Protein AF-A0A813MCV5-F1 (afdb_monomer_lite)

pLDDT: mean 77.99, std 16.53, range [36.75, 97.12]

Structure (mmCIF, N/CA/C/O backbone):
data_AF-A0A813MCV5-F1
#
_entry.id   AF-A0A813MCV5-F1
#
loop_
_atom_site.group_PDB
_atom_site.id
_atom_site.type_symbol
_atom_site.label_atom_id
_atom_site.label_alt_id
_atom_site.label_comp_id
_atom_site.label_asym_id
_atom_site.label_entity_id
_atom_site.label_seq_id
_atom_site.pdbx_PDB_ins_code
_atom_site.Cartn_x
_atom_site.Cartn_y
_atom_site.Cartn_z
_atom_site.occupancy
_atom_site.B_iso_or_equiv
_atom_site.auth_seq_id
_atom_site.auth_comp_id
_atom_site.auth_asym_id
_atom_site.auth_atom_id
_atom_site.pdbx_PDB_model_num
ATOM 1 N N . PRO A 1 1 ? 34.443 11.354 -22.373 1.00 67.12 1 PRO A N 1
ATOM 2 C CA . PRO A 1 1 ? 33.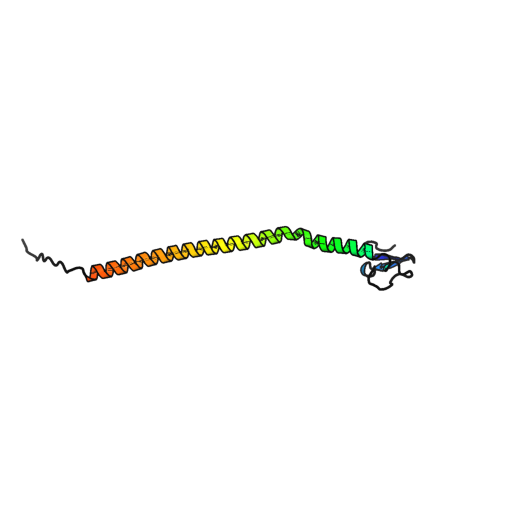834 10.079 -21.914 1.00 67.12 1 PRO A CA 1
ATOM 3 C C . PRO A 1 1 ? 32.432 10.318 -21.320 1.00 67.12 1 PRO A C 1
ATOM 5 O O . PRO A 1 1 ? 32.269 11.248 -20.532 1.00 67.12 1 PRO A O 1
ATOM 8 N N . CYS A 1 2 ? 31.419 9.539 -21.730 1.00 82.00 2 CYS A N 1
ATOM 9 C CA . CYS A 1 2 ? 30.035 9.710 -21.264 1.00 82.00 2 CYS A CA 1
ATOM 10 C C . CYS A 1 2 ? 29.915 9.562 -19.734 1.00 82.00 2 CYS A C 1
ATOM 12 O O . CYS A 1 2 ? 30.612 8.758 -19.111 1.00 82.00 2 CYS A O 1
ATOM 14 N N . ILE A 1 3 ? 28.985 10.299 -19.117 1.00 80.94 3 ILE A N 1
ATOM 15 C CA . ILE A 1 3 ? 28.669 10.180 -17.684 1.00 80.94 3 ILE A CA 1
ATOM 16 C C . ILE A 1 3 ? 27.844 8.897 -17.477 1.00 80.94 3 ILE A C 1
ATOM 18 O O . ILE A 1 3 ? 26.608 8.902 -17.541 1.00 80.94 3 ILE A O 1
ATOM 22 N N . SER A 1 4 ? 28.540 7.781 -17.257 1.00 77.38 4 SER A N 1
ATOM 23 C CA . SER A 1 4 ? 28.017 6.401 -17.286 1.00 77.38 4 SER A CA 1
ATOM 24 C C . SER A 1 4 ? 26.813 6.126 -16.375 1.00 77.38 4 SER A C 1
ATOM 26 O O . SER A 1 4 ? 26.025 5.210 -16.622 1.00 77.38 4 SER A O 1
ATOM 28 N N . ASN A 1 5 ? 26.592 6.938 -15.338 1.00 79.00 5 ASN A N 1
ATOM 29 C CA . ASN A 1 5 ? 25.473 6.728 -14.420 1.00 79.00 5 ASN A CA 1
ATOM 30 C C . ASN A 1 5 ? 24.103 7.006 -15.058 1.00 79.00 5 ASN A C 1
ATOM 32 O O . ASN A 1 5 ? 23.135 6.322 -14.718 1.00 79.00 5 ASN A O 1
ATOM 36 N N . ARG A 1 6 ? 24.004 7.932 -16.021 1.00 83.94 6 ARG A N 1
ATOM 37 C CA . ARG A 1 6 ? 22.718 8.350 -16.627 1.00 83.94 6 ARG A CA 1
ATOM 38 C C . ARG A 1 6 ? 22.690 8.318 -18.152 1.00 83.94 6 ARG A C 1
ATOM 40 O O . ARG A 1 6 ? 21.648 8.599 -18.741 1.00 83.94 6 ARG A O 1
ATOM 47 N N . THR A 1 7 ? 23.808 7.974 -18.775 1.00 89.44 7 THR A N 1
ATOM 48 C CA . THR A 1 7 ? 23.940 7.933 -20.232 1.00 89.44 7 THR A CA 1
ATOM 49 C C . THR A 1 7 ? 24.270 6.526 -20.713 1.00 89.44 7 THR A C 1
ATOM 51 O O . THR A 1 7 ? 24.800 5.715 -19.949 1.00 89.44 7 THR A O 1
ATOM 54 N N . PHE A 1 8 ? 23.885 6.238 -21.948 1.00 89.88 8 PHE A N 1
ATOM 55 C CA . PHE A 1 8 ? 24.226 5.044 -22.706 1.00 89.88 8 PHE A CA 1
ATOM 56 C C . PHE A 1 8 ? 25.131 5.484 -23.859 1.00 89.88 8 PHE A C 1
ATOM 58 O O . PHE A 1 8 ? 24.863 6.506 -24.490 1.00 89.88 8 PHE A O 1
ATOM 65 N N . LEU A 1 9 ? 26.237 4.767 -24.042 1.00 91.69 9 LEU A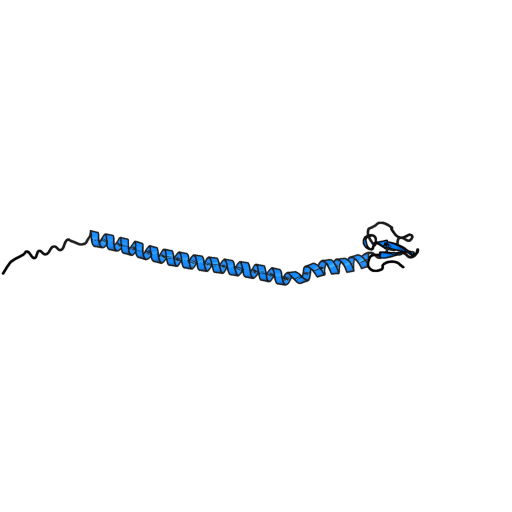 N 1
ATOM 66 C CA . LEU A 1 9 ? 27.219 5.028 -25.088 1.00 91.69 9 LEU A CA 1
ATOM 67 C C . LEU A 1 9 ? 26.873 4.137 -26.281 1.00 91.69 9 LEU A C 1
ATOM 69 O O . LEU A 1 9 ? 26.904 2.915 -26.150 1.00 91.69 9 LEU A O 1
ATOM 73 N N . CYS A 1 10 ? 26.544 4.772 -27.396 1.00 92.50 10 CYS A N 1
ATOM 74 C CA . CYS A 1 10 ? 26.325 4.147 -28.689 1.00 92.50 10 CYS A CA 1
ATOM 75 C C . CYS A 1 10 ? 27.670 3.721 -29.327 1.00 92.50 10 CYS A C 1
ATOM 77 O O . CYS A 1 10 ? 28.738 4.212 -28.942 1.00 92.50 10 CYS A O 1
ATOM 79 N N . SER A 1 11 ? 27.639 2.833 -30.323 1.00 91.06 11 SER A N 1
ATOM 80 C CA . SER A 1 11 ? 28.829 2.341 -31.040 1.00 91.06 11 SER A CA 1
ATOM 81 C C . SER A 1 11 ? 29.468 3.394 -31.948 1.00 91.06 11 SER A C 1
ATOM 83 O O . SER A 1 11 ? 30.637 3.273 -32.301 1.00 91.06 11 SER A O 1
ATOM 85 N N . ASP A 1 12 ? 28.723 4.441 -32.306 1.00 91.56 12 ASP A N 1
ATOM 86 C CA . ASP A 1 12 ? 29.206 5.639 -33.006 1.00 91.56 12 ASP A CA 1
ATOM 87 C C . ASP A 1 12 ? 29.797 6.696 -32.051 1.00 91.56 12 ASP A C 1
ATOM 89 O O . ASP A 1 12 ? 30.001 7.841 -32.438 1.00 91.56 12 ASP A O 1
ATOM 93 N N . GLU A 1 13 ? 30.043 6.321 -30.794 1.00 89.88 13 GLU A N 1
ATOM 94 C CA . GLU A 1 13 ? 30.514 7.182 -29.705 1.00 89.88 13 GLU A CA 1
ATOM 95 C C . GLU A 1 13 ? 29.515 8.256 -29.230 1.00 89.88 13 GLU A C 1
ATOM 97 O O . GLU A 1 13 ? 29.839 9.080 -28.365 1.00 89.88 13 GLU A O 1
ATOM 102 N N . THR A 1 14 ? 28.270 8.225 -29.715 1.00 91.06 14 THR A N 1
ATOM 103 C CA . THR A 1 14 ? 27.213 9.134 -29.261 1.00 91.06 14 THR A CA 1
ATOM 104 C C . THR A 1 14 ? 26.742 8.768 -27.847 1.00 91.06 14 THR A C 1
ATOM 106 O O . THR A 1 14 ? 26.544 7.602 -27.511 1.00 91.06 14 THR A O 1
ATOM 109 N N . CYS A 1 15 ? 26.525 9.766 -26.982 1.00 92.38 15 CYS A N 1
ATOM 110 C CA . CYS A 1 15 ? 25.939 9.552 -25.655 1.00 92.38 15 CYS A CA 1
ATOM 111 C C . CYS A 1 15 ? 24.444 9.902 -25.669 1.00 92.38 15 CYS A C 1
ATOM 113 O O . CYS A 1 15 ? 24.084 11.075 -25.799 1.00 92.38 15 CYS A O 1
ATOM 115 N N . ILE A 1 16 ? 23.571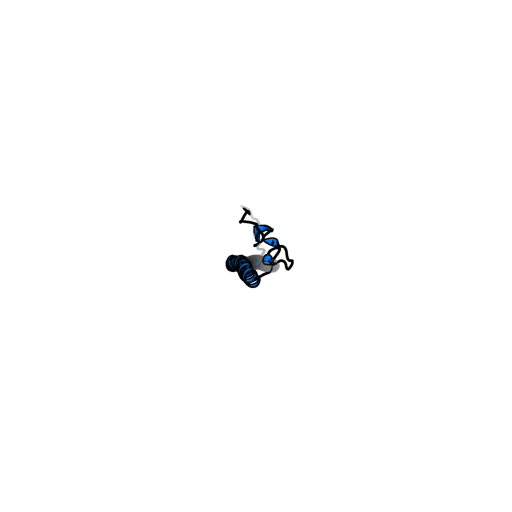 8.929 -25.417 1.00 91.69 16 ILE A N 1
ATOM 116 C CA . ILE A 1 16 ? 22.133 9.163 -25.221 1.00 91.69 16 ILE A CA 1
ATOM 117 C C . ILE A 1 16 ? 21.750 9.019 -23.745 1.00 91.69 16 ILE A C 1
ATOM 119 O O . ILE A 1 16 ? 22.482 8.454 -22.933 1.00 91.69 16 ILE A O 1
ATOM 123 N N . ASN A 1 17 ? 20.598 9.554 -23.347 1.00 91.12 17 ASN A N 1
ATOM 124 C CA . ASN A 1 17 ? 20.084 9.362 -21.990 1.00 91.12 17 ASN A CA 1
ATOM 125 C C . ASN A 1 17 ? 19.525 7.938 -21.845 1.00 91.12 17 ASN A C 1
ATOM 127 O O . ASN A 1 17 ? 18.801 7.487 -22.722 1.00 91.12 17 ASN A O 1
ATOM 131 N N . LYS A 1 18 ? 19.772 7.262 -20.714 1.00 87.69 18 LYS A N 1
ATOM 132 C CA . LYS A 1 18 ? 19.234 5.911 -20.443 1.00 87.69 18 LYS A CA 1
ATOM 133 C C . LYS A 1 18 ? 17.705 5.805 -20.544 1.00 87.69 18 LYS A C 1
ATOM 135 O O . LYS A 1 18 ? 17.199 4.701 -20.668 1.00 87.69 18 LYS A O 1
ATOM 140 N N . ARG A 1 19 ? 16.969 6.923 -20.475 1.00 86.56 19 ARG A N 1
ATOM 141 C CA . ARG A 1 19 ? 15.512 6.968 -20.717 1.00 86.56 19 ARG A CA 1
ATOM 142 C C . ARG A 1 19 ? 15.108 6.707 -22.173 1.00 86.56 19 ARG A C 1
ATOM 144 O O . ARG A 1 19 ? 13.940 6.448 -22.405 1.00 86.56 19 ARG A O 1
ATOM 151 N N . PHE A 1 20 ? 16.046 6.875 -23.102 1.00 90.88 20 PHE A N 1
ATOM 152 C CA . PHE A 1 20 ? 15.879 6.669 -24.541 1.00 90.88 20 PHE A CA 1
ATOM 153 C C . PHE A 1 20 ? 16.391 5.293 -24.982 1.00 90.88 20 PHE A C 1
ATOM 155 O O . PHE A 1 20 ? 16.510 5.039 -26.164 1.00 90.88 20 PHE A O 1
ATOM 162 N N . VAL A 1 21 ? 16.771 4.434 -24.033 1.00 90.38 21 VAL A N 1
ATOM 163 C CA . VAL A 1 21 ? 17.084 3.035 -24.323 1.00 90.38 21 VAL A CA 1
ATOM 164 C C . VAL A 1 21 ? 15.777 2.266 -24.197 1.00 90.38 21 VAL A C 1
ATOM 166 O O . VAL A 1 21 ? 15.154 2.312 -23.129 1.00 90.38 21 VAL A O 1
ATOM 169 N N . CYS A 1 22 ? 15.388 1.549 -25.247 1.00 92.00 22 CYS A N 1
ATOM 170 C CA . CYS A 1 22 ? 14.153 0.777 -25.326 1.00 92.00 22 CYS A CA 1
ATOM 171 C C . CYS A 1 22 ? 12.885 1.622 -25.148 1.00 92.00 22 CYS A C 1
ATOM 173 O O . CYS A 1 22 ? 11.933 1.187 -24.487 1.00 92.00 22 CYS A O 1
ATOM 175 N N . ASP A 1 23 ? 12.879 2.840 -25.691 1.00 90.25 23 ASP A N 1
ATOM 176 C CA . ASP A 1 23 ? 11.718 3.733 -25.675 1.00 90.25 23 ASP A CA 1
ATOM 177 C C . ASP A 1 23 ? 10.856 3.614 -26.947 1.00 90.25 23 ASP A C 1
ATOM 179 O O . ASP A 1 23 ? 9.818 4.276 -27.070 1.00 90.25 23 ASP A O 1
ATOM 183 N N . GLY A 1 24 ? 11.245 2.722 -27.864 1.00 88.56 24 GLY A N 1
ATOM 184 C CA . GLY A 1 24 ? 10.586 2.487 -29.141 1.00 88.56 24 GLY A CA 1
ATOM 185 C C . GLY A 1 24 ? 11.007 3.474 -30.228 1.00 88.56 24 GLY A C 1
ATOM 186 O O . GLY A 1 24 ? 10.378 3.495 -31.292 1.00 88.56 24 GLY A O 1
ATOM 187 N N . LYS A 1 25 ? 12.026 4.310 -29.988 1.00 92.81 25 LYS A N 1
ATOM 188 C CA . LYS A 1 25 ? 12.551 5.281 -30.950 1.00 92.81 25 LYS A CA 1
ATOM 189 C C . LYS A 1 25 ? 14.066 5.180 -31.041 1.00 92.81 25 LYS A C 1
ATOM 191 O O . LYS A 1 25 ? 14.789 5.467 -30.100 1.00 92.81 25 LYS A O 1
ATOM 196 N N . ARG A 1 26 ? 14.544 4.930 -32.259 1.00 93.62 26 ARG A N 1
ATOM 197 C CA . ARG A 1 26 ? 15.972 4.952 -32.578 1.00 93.62 26 ARG A CA 1
ATOM 198 C C . ARG A 1 26 ? 16.603 6.296 -32.210 1.00 93.62 26 ARG A C 1
ATOM 200 O O . ARG A 1 26 ? 16.337 7.314 -32.854 1.00 93.62 26 ARG A O 1
ATOM 207 N N . SER A 1 27 ? 17.485 6.246 -31.227 1.00 92.81 27 SER A N 1
ATOM 208 C CA . SER A 1 27 ? 18.295 7.350 -30.730 1.00 92.81 27 SER A CA 1
ATOM 209 C C . SER A 1 27 ? 19.781 7.154 -31.049 1.00 92.81 27 SER A C 1
ATOM 211 O O . SER A 1 27 ? 20.477 8.152 -31.230 1.00 92.81 27 SER A O 1
ATOM 213 N N . CYS A 1 28 ? 20.273 5.913 -31.176 1.00 94.19 28 CYS A N 1
ATOM 214 C CA . CYS A 1 28 ? 21.625 5.628 -31.669 1.00 94.19 28 CYS A CA 1
ATOM 215 C C . CYS A 1 28 ? 21.669 5.490 -33.200 1.00 94.19 28 CYS A C 1
ATOM 217 O O . CYS A 1 28 ? 20.710 5.050 -33.852 1.00 94.19 28 CYS A O 1
ATOM 219 N N . LEU A 1 29 ? 22.837 5.782 -33.788 1.00 92.94 29 LEU A N 1
ATOM 220 C CA . LEU A 1 29 ? 23.046 5.657 -35.231 1.00 92.94 29 LEU A CA 1
ATOM 221 C C . LEU A 1 29 ? 22.820 4.233 -35.732 1.00 92.94 29 LEU A C 1
ATOM 223 O O . LEU A 1 29 ? 22.383 4.089 -36.860 1.00 92.94 29 LEU A O 1
ATOM 227 N N . PHE A 1 30 ? 23.037 3.189 -34.936 1.00 91.12 30 PHE A N 1
ATOM 228 C CA . PHE A 1 30 ? 22.795 1.802 -35.357 1.00 91.12 30 PHE A CA 1
ATOM 229 C C . PHE A 1 30 ? 21.567 1.160 -34.704 1.00 91.12 30 PHE A C 1
ATOM 231 O O . PHE A 1 30 ? 21.357 -0.031 -34.863 1.00 91.12 30 PHE A O 1
ATOM 238 N N . SER A 1 31 ? 20.713 1.945 -34.035 1.00 90.88 31 SER A N 1
ATOM 239 C CA . SER A 1 31 ? 19.516 1.450 -33.333 1.00 90.88 31 SER A CA 1
ATOM 240 C C . SER A 1 31 ? 19.788 0.457 -32.199 1.00 90.88 31 SER A C 1
ATOM 242 O O . SER A 1 31 ? 18.855 -0.174 -31.711 1.00 90.88 31 SER A O 1
ATOM 244 N N . GLU A 1 32 ? 21.038 0.343 -31.752 1.00 92.12 32 GLU A N 1
ATOM 245 C CA . GLU A 1 32 ? 21.450 -0.541 -30.654 1.00 92.12 32 GLU A CA 1
ATOM 246 C C . GLU A 1 32 ? 20.804 -0.185 -29.305 1.00 92.12 32 GLU A C 1
ATOM 248 O O . GLU A 1 32 ? 20.724 -1.021 -28.409 1.00 92.12 32 GLU A O 1
ATOM 253 N N . ASP A 1 33 ? 20.301 1.043 -29.165 1.00 92.38 33 ASP A N 1
ATOM 254 C CA . ASP A 1 33 ? 19.483 1.486 -28.040 1.00 92.38 33 ASP A CA 1
ATOM 255 C C . ASP A 1 33 ? 18.102 0.822 -27.992 1.00 92.38 33 ASP A C 1
ATOM 257 O O . ASP A 1 33 ? 17.495 0.762 -26.926 1.00 92.38 33 ASP A O 1
ATOM 261 N N . GLU A 1 34 ? 17.637 0.275 -29.113 1.00 93.44 34 GLU A N 1
ATOM 262 C CA . GLU A 1 34 ? 16.370 -0.450 -29.253 1.00 93.44 34 GLU A CA 1
ATOM 263 C C . GLU A 1 34 ? 16.577 -1.964 -29.440 1.00 93.44 34 GLU A C 1
ATOM 265 O O . GLU A 1 34 ? 15.623 -2.728 -29.617 1.00 93.44 34 GLU A O 1
ATOM 270 N N . GLU A 1 35 ? 17.823 -2.435 -29.374 1.00 90.06 35 GLU A N 1
ATOM 271 C CA . GLU A 1 35 ? 18.142 -3.854 -29.449 1.00 90.06 35 GLU A CA 1
ATOM 272 C C . GLU A 1 35 ? 18.072 -4.517 -28.064 1.00 90.06 35 GLU A C 1
ATOM 274 O O . GLU A 1 35 ? 18.416 -3.951 -27.027 1.00 90.06 35 GLU A O 1
ATOM 279 N N . ASN A 1 36 ? 17.634 -5.781 -28.030 1.00 82.75 36 ASN A N 1
ATOM 280 C CA . ASN A 1 36 ? 17.696 -6.637 -26.838 1.00 82.75 36 ASN A CA 1
ATOM 281 C C . ASN A 1 36 ? 16.904 -6.124 -25.599 1.00 82.75 36 ASN A C 1
ATOM 283 O O . ASN A 1 36 ? 17.181 -6.486 -24.448 1.00 82.75 36 ASN A O 1
ATOM 287 N N . CYS A 1 37 ? 15.834 -5.358 -25.830 1.00 85.81 37 CYS A N 1
ATOM 288 C CA . CYS A 1 37 ? 14.976 -4.761 -24.796 1.00 85.81 37 CYS A CA 1
ATOM 289 C C . CYS A 1 37 ? 14.287 -5.749 -23.840 1.00 85.81 37 CYS A C 1
ATOM 291 O O . CYS A 1 37 ? 13.920 -5.388 -22.717 1.00 85.81 37 CYS A O 1
ATOM 293 N N . HIS A 1 38 ? 14.168 -7.024 -24.219 1.00 78.75 38 HIS A N 1
ATOM 294 C CA . HIS A 1 38 ? 13.618 -8.076 -23.356 1.00 78.75 38 HIS A CA 1
ATOM 295 C C . HIS A 1 38 ? 14.396 -8.246 -22.040 1.00 78.75 38 HIS A C 1
ATOM 297 O O . HIS A 1 38 ? 13.806 -8.550 -20.998 1.00 78.75 38 HIS A O 1
ATOM 303 N N . GLN A 1 39 ? 15.710 -8.003 -22.054 1.00 69.50 39 GLN A N 1
ATOM 304 C CA . GLN A 1 39 ? 16.539 -8.095 -20.851 1.00 69.50 39 GLN A CA 1
ATOM 305 C C . GLN A 1 39 ? 16.300 -6.906 -19.904 1.00 69.50 39 GLN A C 1
ATOM 307 O O . GLN A 1 39 ? 16.241 -7.081 -18.682 1.00 69.50 39 GLN A O 1
ATOM 312 N N . PHE A 1 40 ? 16.065 -5.713 -20.461 1.00 68.12 40 PHE A N 1
ATOM 313 C CA . PHE A 1 40 ? 15.752 -4.497 -19.705 1.00 68.12 40 PHE A CA 1
ATOM 314 C C . PHE A 1 40 ? 14.368 -4.550 -19.051 1.00 68.12 40 PHE A C 1
ATOM 316 O O . PHE A 1 40 ? 14.217 -4.136 -17.896 1.00 68.12 40 PHE A O 1
ATOM 323 N N . LEU A 1 41 ? 13.379 -5.131 -19.737 1.00 65.25 41 LEU A N 1
ATOM 324 C CA . LEU A 1 41 ? 12.050 -5.404 -19.183 1.00 65.25 41 LEU A CA 1
ATOM 325 C C . LEU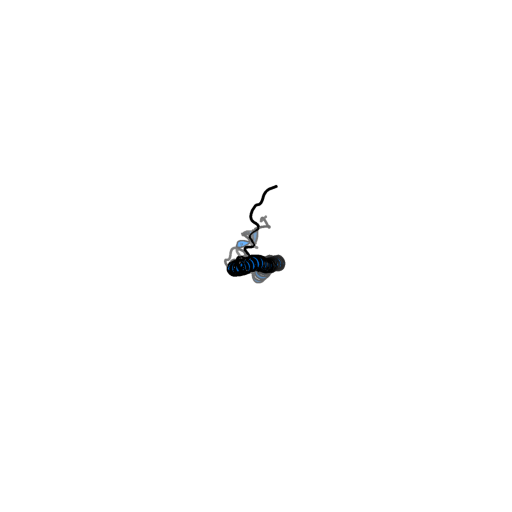 A 1 41 ? 12.143 -6.339 -17.972 1.00 65.25 41 LEU A C 1
ATOM 327 O O . LEU A 1 41 ? 11.638 -6.005 -16.908 1.00 65.25 41 LEU A O 1
ATOM 331 N N . SER A 1 42 ? 12.880 -7.448 -18.069 1.00 61.38 42 SER A N 1
ATOM 332 C CA . SER A 1 42 ? 13.047 -8.390 -16.950 1.00 61.38 42 SER A CA 1
ATOM 333 C C . SER A 1 42 ? 13.713 -7.754 -15.717 1.00 61.38 42 SER A C 1
ATOM 335 O O . SER A 1 42 ? 13.275 -7.965 -14.582 1.00 61.38 42 SER A O 1
ATOM 337 N N . ALA A 1 43 ? 14.732 -6.911 -15.914 1.00 61.47 43 ALA A N 1
ATOM 338 C CA . ALA A 1 43 ? 15.394 -6.191 -14.824 1.00 61.47 43 ALA A CA 1
ATOM 339 C C . ALA A 1 43 ? 14.503 -5.101 -14.195 1.00 61.47 43 ALA A C 1
ATOM 341 O O . ALA A 1 43 ? 14.534 -4.894 -12.977 1.00 61.47 43 ALA A O 1
ATOM 342 N N . THR A 1 44 ? 13.691 -4.421 -15.006 1.00 61.22 44 THR A N 1
ATOM 343 C CA . THR A 1 44 ? 12.774 -3.363 -14.554 1.00 61.22 44 THR A CA 1
ATOM 344 C C . THR A 1 44 ? 11.550 -3.953 -13.855 1.00 61.22 44 THR A C 1
ATOM 346 O O . THR A 1 44 ? 11.188 -3.492 -12.773 1.00 61.22 44 THR A O 1
ATOM 349 N N . THR A 1 45 ? 10.983 -5.045 -14.371 1.00 58.53 45 THR A N 1
ATOM 350 C CA . THR A 1 45 ? 9.882 -5.786 -13.740 1.00 58.53 45 THR A CA 1
ATOM 351 C C . THR A 1 45 ? 10.301 -6.365 -12.394 1.00 58.53 45 THR A C 1
ATOM 353 O O . THR A 1 45 ? 9.566 -6.199 -11.425 1.00 58.53 45 THR A O 1
ATOM 356 N N . LYS A 1 46 ? 11.513 -6.933 -12.278 1.00 55.78 46 LYS A N 1
ATOM 357 C CA . LYS A 1 46 ? 12.058 -7.384 -10.983 1.00 55.78 46 LYS A CA 1
ATOM 358 C C . LYS A 1 46 ? 12.137 -6.252 -9.964 1.00 55.78 46 LYS A C 1
ATOM 360 O O . LYS A 1 46 ? 11.791 -6.463 -8.804 1.00 55.78 46 LYS A O 1
ATOM 365 N N . LYS A 1 47 ? 12.548 -5.050 -10.386 1.00 55.97 47 LYS A N 1
ATOM 366 C CA . LYS A 1 47 ? 12.574 -3.866 -9.515 1.00 55.97 47 LYS A CA 1
ATOM 367 C C . LYS A 1 47 ? 11.165 -3.461 -9.094 1.00 55.97 47 LYS A C 1
ATOM 369 O O . LYS A 1 47 ? 10.939 -3.306 -7.901 1.00 55.97 47 LYS A O 1
ATOM 374 N N . ILE A 1 48 ? 10.215 -3.362 -10.025 1.00 61.47 48 ILE A N 1
ATOM 375 C CA . ILE A 1 48 ? 8.817 -2.998 -9.732 1.00 61.47 48 ILE A CA 1
ATOM 376 C C . ILE A 1 48 ? 8.197 -3.979 -8.726 1.00 61.47 48 ILE A C 1
ATOM 378 O O . ILE A 1 48 ? 7.621 -3.547 -7.730 1.00 61.47 48 ILE A O 1
ATOM 382 N N . THR A 1 49 ? 8.395 -5.288 -8.911 1.00 56.19 49 THR A N 1
ATOM 383 C CA . THR A 1 49 ? 7.881 -6.298 -7.974 1.00 56.19 49 THR A CA 1
ATOM 384 C C . THR A 1 49 ? 8.632 -6.325 -6.640 1.00 56.19 49 THR A C 1
ATOM 386 O O . THR A 1 49 ? 8.033 -6.649 -5.613 1.00 56.19 49 THR A O 1
ATOM 389 N N . ALA A 1 50 ? 9.916 -5.946 -6.616 1.00 55.00 50 ALA A N 1
ATOM 390 C CA . ALA A 1 50 ? 10.715 -5.863 -5.392 1.00 55.00 50 ALA A CA 1
ATOM 391 C C . ALA A 1 50 ? 10.267 -4.710 -4.474 1.00 55.00 50 ALA A C 1
ATOM 393 O O . ALA A 1 50 ? 10.166 -4.913 -3.264 1.00 55.00 50 ALA A O 1
ATOM 394 N N . T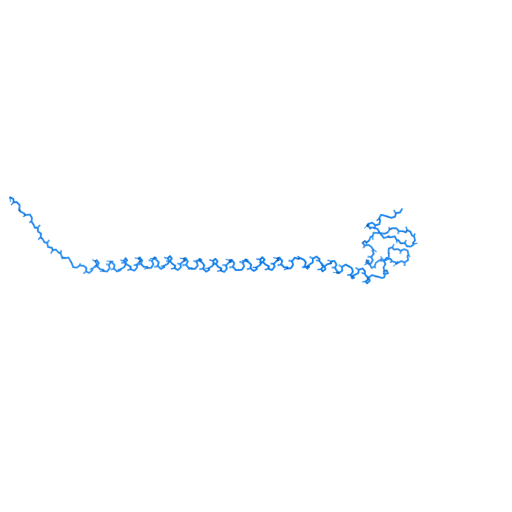RP A 1 51 ? 9.897 -3.545 -5.024 1.00 52.16 51 TRP A N 1
ATOM 395 C CA . TRP A 1 51 ? 9.322 -2.441 -4.235 1.00 52.16 51 TRP A CA 1
ATOM 396 C C . TRP A 1 51 ? 7.954 -2.796 -3.630 1.00 52.16 51 TRP A C 1
ATOM 398 O O . TRP A 1 51 ? 7.608 -2.305 -2.556 1.00 52.16 51 TRP A O 1
ATOM 408 N N . THR A 1 52 ? 7.182 -3.673 -4.280 1.00 52.84 52 THR A N 1
ATOM 409 C CA . THR A 1 52 ? 5.844 -4.070 -3.807 1.00 52.84 52 THR A CA 1
ATOM 410 C C . THR A 1 52 ? 5.832 -5.262 -2.844 1.00 52.84 52 THR A C 1
ATOM 412 O O . THR A 1 52 ? 4.816 -5.498 -2.193 1.00 52.84 52 THR A O 1
ATOM 415 N N . HIS A 1 53 ? 6.930 -6.016 -2.706 1.00 52.59 53 HIS A N 1
ATOM 416 C CA . HIS A 1 53 ? 6.946 -7.228 -1.873 1.00 52.59 53 HIS A CA 1
ATOM 417 C C . HIS A 1 53 ? 7.391 -6.981 -0.421 1.00 52.59 53 HIS A C 1
ATOM 419 O O . HIS A 1 53 ? 6.970 -7.701 0.480 1.00 52.59 53 HIS A O 1
ATOM 425 N N . GLN A 1 54 ? 8.184 -5.940 -0.150 1.00 53.06 54 GLN A N 1
ATOM 426 C CA . GLN A 1 54 ? 8.764 -5.732 1.186 1.00 53.06 54 GLN A CA 1
ATOM 427 C C . GLN A 1 54 ? 7.854 -4.967 2.172 1.00 53.06 54 GLN A C 1
ATOM 429 O O . GLN A 1 54 ? 8.176 -4.870 3.350 1.00 53.06 54 GLN A O 1
ATOM 434 N N . LYS A 1 55 ? 6.687 -4.468 1.734 1.00 53.00 55 LYS A N 1
ATOM 435 C CA . LYS A 1 55 ? 5.682 -3.819 2.610 1.00 53.00 55 LYS A CA 1
ATOM 436 C C . LYS A 1 55 ? 4.390 -4.620 2.814 1.00 53.00 55 LYS A C 1
ATOM 438 O O . LYS A 1 55 ? 3.473 -4.142 3.477 1.00 53.00 55 LYS A O 1
ATOM 443 N N . LYS A 1 56 ? 4.296 -5.832 2.257 1.00 57.97 56 LYS A N 1
ATOM 444 C CA . LYS A 1 56 ? 3.067 -6.640 2.311 1.00 57.97 56 LYS A CA 1
ATOM 445 C C . LYS A 1 56 ? 2.806 -7.221 3.708 1.00 57.97 56 LYS A C 1
ATOM 447 O O . LYS A 1 56 ? 1.655 -7.297 4.115 1.00 57.97 56 LYS A O 1
ATOM 452 N N . THR A 1 57 ? 3.853 -7.565 4.459 1.00 59.78 57 THR A N 1
ATOM 453 C CA . THR A 1 57 ? 3.730 -8.167 5.801 1.00 59.78 57 THR A CA 1
ATOM 454 C C . THR A 1 57 ? 3.356 -7.131 6.869 1.00 59.78 57 THR A C 1
ATOM 456 O O . THR A 1 57 ? 2.460 -7.375 7.669 1.00 59.78 57 THR A O 1
ATOM 459 N N . GLU A 1 58 ? 3.934 -5.927 6.818 1.00 62.69 58 GLU A N 1
ATOM 460 C CA . GLU A 1 58 ? 3.646 -4.841 7.774 1.00 62.69 58 GLU A CA 1
ATOM 461 C C . GLU A 1 58 ? 2.213 -4.293 7.655 1.00 62.69 58 GLU A C 1
ATOM 463 O O . GLU A 1 58 ? 1.538 -4.059 8.658 1.00 62.69 58 GLU A O 1
ATOM 468 N N . PHE A 1 59 ? 1.702 -4.132 6.429 1.00 76.94 59 PHE A N 1
ATOM 469 C CA . PHE A 1 59 ? 0.347 -3.611 6.216 1.00 76.94 59 PHE A CA 1
ATOM 470 C C . PHE A 1 59 ? -0.732 -4.574 6.731 1.00 76.94 59 PHE A C 1
ATOM 472 O O . PHE A 1 59 ? -1.733 -4.147 7.304 1.00 76.94 59 PHE A O 1
ATOM 479 N N . VAL A 1 60 ? -0.510 -5.883 6.582 1.00 83.19 60 VAL A N 1
ATOM 480 C CA . VAL A 1 60 ? -1.445 -6.913 7.053 1.00 83.19 60 VAL A CA 1
ATOM 481 C C . VAL A 1 60 ? -1.518 -6.937 8.582 1.00 83.19 60 VAL A C 1
ATOM 483 O O . VAL A 1 60 ? -2.618 -6.991 9.132 1.00 83.19 60 VAL A O 1
ATOM 486 N N . HIS A 1 61 ? -0.383 -6.821 9.280 1.00 83.88 61 HIS A N 1
ATOM 487 C CA . HIS A 1 61 ? -0.372 -6.747 10.745 1.00 83.88 61 HIS A CA 1
ATOM 488 C C . HIS A 1 61 ? -1.113 -5.512 11.274 1.00 83.88 61 HIS A C 1
ATOM 490 O O . HIS A 1 61 ? -1.899 -5.635 12.216 1.00 83.88 61 HIS A O 1
ATOM 496 N N . LEU A 1 62 ? -0.936 -4.346 10.643 1.00 81.38 62 LEU A N 1
ATOM 497 C CA . LEU A 1 62 ? -1.613 -3.116 11.057 1.00 81.38 62 LEU A CA 1
ATOM 498 C C . LEU A 1 62 ? -3.138 -3.218 10.891 1.00 81.38 62 LEU A C 1
ATOM 500 O O . LEU A 1 62 ? -3.883 -2.868 11.805 1.00 81.38 62 LEU A O 1
ATOM 504 N N . VAL A 1 63 ? -3.614 -3.779 9.776 1.00 88.81 63 VAL A N 1
ATOM 505 C CA . VAL A 1 63 ? -5.052 -3.988 9.541 1.00 88.81 63 VAL A CA 1
ATOM 506 C C . VAL A 1 63 ? -5.649 -4.962 10.566 1.00 88.81 63 VAL A C 1
ATOM 508 O O . VAL A 1 63 ? -6.676 -4.653 11.170 1.00 88.81 63 VAL A O 1
ATOM 511 N N . ILE A 1 64 ? -4.994 -6.093 10.845 1.00 89.62 64 ILE A N 1
ATOM 512 C CA . ILE A 1 64 ? -5.492 -7.078 11.821 1.00 89.62 64 ILE A CA 1
ATOM 513 C C . ILE A 1 64 ? -5.583 -6.474 13.231 1.00 89.62 64 ILE A C 1
ATOM 515 O O . ILE A 1 64 ? -6.606 -6.640 13.898 1.00 89.62 64 ILE A O 1
ATOM 519 N N . ILE A 1 65 ? -4.562 -5.731 13.675 1.00 90.19 65 ILE A N 1
ATOM 520 C CA . ILE A 1 65 ? -4.552 -5.097 15.005 1.00 90.19 65 ILE A CA 1
ATOM 521 C C . ILE A 1 65 ? -5.698 -4.085 15.138 1.00 90.19 65 ILE A C 1
ATOM 523 O O . ILE A 1 65 ? -6.376 -4.067 16.166 1.00 90.19 65 ILE A O 1
ATOM 527 N N . THR A 1 66 ? -5.970 -3.286 14.101 1.00 91.69 66 THR A N 1
ATOM 528 C CA . THR A 1 66 ? -7.081 -2.316 14.140 1.00 91.69 66 THR A CA 1
ATOM 529 C C . THR A 1 66 ? -8.448 -2.993 14.245 1.00 91.69 66 THR A C 1
ATOM 531 O O . THR A 1 66 ? -9.284 -2.556 15.037 1.00 91.69 66 THR A O 1
ATOM 534 N N . ILE A 1 67 ? -8.664 -4.093 13.517 1.00 94.88 67 ILE A N 1
ATOM 535 C CA . ILE A 1 67 ? -9.921 -4.851 13.557 1.00 94.88 67 ILE A CA 1
ATOM 536 C C . ILE A 1 67 ? -10.114 -5.485 14.939 1.00 94.88 67 ILE A C 1
ATOM 538 O O . ILE A 1 67 ? -11.172 -5.319 15.546 1.00 94.88 67 ILE A O 1
ATOM 542 N N . LEU A 1 68 ? -9.088 -6.161 15.468 1.00 95.25 68 LEU A N 1
ATOM 543 C CA . LEU A 1 68 ? -9.155 -6.785 16.792 1.00 95.25 68 LEU A CA 1
ATOM 544 C C . LEU A 1 68 ? -9.371 -5.742 17.900 1.00 95.25 68 LEU A C 1
ATOM 546 O O . LEU A 1 68 ? -10.214 -5.941 18.774 1.00 95.25 68 LEU A O 1
ATOM 550 N N . GLY A 1 69 ? -8.678 -4.603 17.835 1.00 95.56 69 GLY A N 1
ATOM 551 C CA . GLY A 1 69 ? -8.837 -3.507 18.793 1.00 95.56 69 GLY A CA 1
ATOM 552 C C . GLY A 1 69 ? -10.232 -2.877 18.767 1.00 95.56 69 GLY A C 1
ATOM 553 O O . GLY A 1 69 ? -10.819 -2.627 19.823 1.00 95.56 69 GLY A O 1
ATOM 554 N N . PHE A 1 70 ? -10.803 -2.666 17.578 1.00 96.06 70 PHE A N 1
ATOM 555 C CA . PHE A 1 70 ? -12.153 -2.123 17.439 1.00 96.06 70 PHE A CA 1
ATOM 556 C C . PHE A 1 70 ? -13.215 -3.090 17.977 1.00 96.06 70 PHE A C 1
ATOM 558 O O . PHE A 1 70 ? -14.080 -2.682 18.751 1.00 96.06 70 PHE A O 1
ATOM 565 N N . VAL A 1 71 ? -13.113 -4.383 17.651 1.00 97.12 71 VAL A N 1
ATOM 566 C CA . VAL A 1 71 ? -14.039 -5.414 18.148 1.00 97.12 71 VAL A CA 1
ATOM 567 C C . VAL A 1 71 ? -13.990 -5.514 19.674 1.00 97.12 71 VAL A C 1
ATOM 569 O O . VAL A 1 71 ? -15.039 -5.502 20.318 1.00 97.12 71 VAL A O 1
ATOM 572 N N . LEU A 1 72 ? -12.795 -5.538 20.274 1.00 96.44 72 LEU A N 1
ATOM 573 C CA . LEU A 1 72 ? -12.650 -5.558 21.734 1.00 96.44 72 LEU A CA 1
ATOM 574 C C . LEU A 1 72 ? -13.228 -4.296 22.381 1.00 96.44 72 LEU A C 1
ATOM 576 O O . LEU A 1 72 ? -13.924 -4.391 23.390 1.00 96.44 72 LEU A O 1
ATOM 580 N N . SER A 1 73 ? -13.011 -3.129 21.773 1.00 95.94 73 SER A N 1
ATOM 581 C CA . SER A 1 73 ? -13.577 -1.868 22.259 1.00 95.94 73 SER A CA 1
ATOM 582 C C . SER A 1 73 ? -15.105 -1.889 22.234 1.00 95.94 73 SER A C 1
ATOM 584 O O . SER A 1 73 ? -15.731 -1.516 23.222 1.00 95.94 73 SER A O 1
ATOM 586 N N . LEU A 1 74 ? -15.723 -2.392 21.160 1.00 95.56 74 LEU A N 1
ATOM 587 C CA . LEU A 1 74 ? -17.180 -2.534 21.077 1.00 95.56 74 LEU A CA 1
ATOM 588 C C . LEU A 1 74 ? -17.730 -3.510 22.118 1.00 95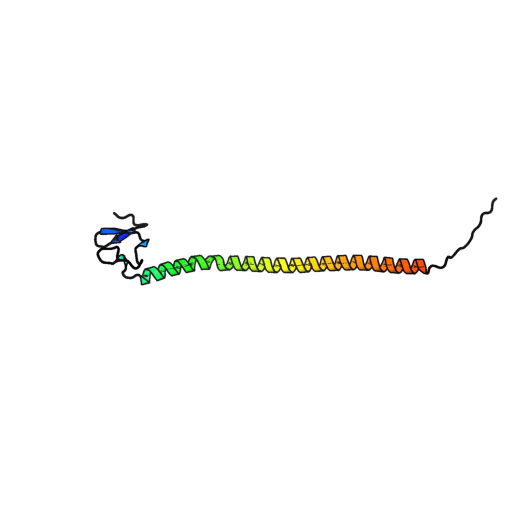.56 74 LEU A C 1
ATOM 590 O O . LEU A 1 74 ? -18.749 -3.222 22.747 1.00 95.56 74 LEU A O 1
ATOM 594 N N . ILE A 1 75 ? -17.051 -4.637 22.345 1.00 95.69 75 ILE A N 1
ATOM 595 C CA . ILE A 1 75 ? -17.446 -5.610 23.369 1.00 95.69 75 ILE A CA 1
ATOM 596 C C . ILE A 1 75 ? -17.379 -4.963 24.755 1.00 95.69 75 ILE A C 1
ATOM 598 O O . ILE A 1 75 ? -18.352 -5.036 25.505 1.00 95.69 75 ILE A O 1
ATOM 602 N N . ILE A 1 76 ? -16.287 -4.265 25.074 1.00 95.62 76 ILE A N 1
ATOM 603 C CA . ILE A 1 76 ? -16.118 -3.575 26.358 1.00 95.62 76 ILE A CA 1
ATOM 604 C C . ILE A 1 76 ? -17.176 -2.477 26.529 1.00 95.62 76 ILE A C 1
ATOM 606 O O . ILE A 1 76 ? -17.846 -2.437 27.560 1.00 95.62 76 ILE A O 1
ATOM 610 N N . ILE A 1 77 ? -17.400 -1.634 25.516 1.00 94.38 77 ILE A N 1
ATOM 611 C CA . ILE A 1 77 ? -18.432 -0.584 25.544 1.00 94.38 77 ILE A CA 1
ATOM 612 C C . ILE A 1 77 ? -19.821 -1.202 25.736 1.00 94.38 77 ILE A C 1
ATOM 614 O O . ILE A 1 77 ? -20.610 -0.697 26.537 1.00 94.38 77 ILE A O 1
ATOM 618 N N . SER A 1 78 ? -20.123 -2.316 25.067 1.00 92.81 78 SER A N 1
ATOM 619 C CA . SER A 1 78 ? -21.396 -3.021 25.238 1.00 92.81 78 SER A CA 1
ATOM 620 C C . SER A 1 78 ? -21.551 -3.584 26.654 1.00 92.81 78 SER A C 1
ATOM 622 O O . SER A 1 78 ? -22.604 -3.411 27.264 1.00 92.81 78 SER A O 1
ATOM 624 N N . ALA A 1 79 ? -20.493 -4.162 27.229 1.00 92.81 79 ALA A N 1
ATOM 625 C CA . ALA A 1 79 ? -20.498 -4.713 28.580 1.00 92.81 79 ALA A CA 1
ATOM 626 C C . ALA A 1 79 ? -20.663 -3.618 29.643 1.00 92.81 79 ALA A C 1
ATOM 628 O O . ALA A 1 79 ? -21.454 -3.777 30.578 1.00 92.81 79 ALA A O 1
ATOM 629 N N . ILE A 1 80 ? -19.979 -2.482 29.474 1.00 93.00 80 ILE A N 1
ATOM 630 C CA . ILE A 1 80 ? -20.141 -1.296 30.324 1.00 93.00 80 ILE A CA 1
ATOM 631 C C . ILE A 1 80 ? -21.572 -0.771 30.204 1.00 93.00 80 ILE A C 1
ATOM 633 O O . ILE A 1 80 ? -22.240 -0.582 31.217 1.00 93.00 80 ILE A O 1
ATOM 637 N N . THR A 1 81 ? -22.091 -0.620 28.983 1.00 91.56 81 THR A N 1
ATOM 638 C CA . THR A 1 81 ? -23.458 -0.133 28.741 1.00 91.56 81 THR A CA 1
ATOM 639 C C . THR A 1 81 ? -24.502 -1.054 29.371 1.00 91.56 81 THR A C 1
ATOM 641 O O . THR A 1 81 ? -25.426 -0.578 30.029 1.00 91.56 81 THR A O 1
ATOM 644 N N . VAL A 1 82 ? -24.351 -2.374 29.237 1.00 89.94 82 VAL A N 1
ATOM 645 C CA . VAL A 1 82 ? -25.230 -3.371 29.868 1.00 89.94 82 VAL A CA 1
ATOM 646 C C . VAL A 1 82 ? -25.136 -3.296 31.390 1.00 89.94 82 VAL A C 1
ATOM 648 O O . VAL A 1 82 ? -26.166 -3.329 32.062 1.00 89.94 82 VAL A O 1
ATOM 651 N N . SER A 1 83 ? -23.935 -3.138 31.946 1.00 86.69 83 SER A N 1
ATOM 652 C CA . SER A 1 83 ? -23.718 -3.031 33.395 1.00 86.69 83 SER A CA 1
ATOM 653 C C . SER A 1 83 ? -24.325 -1.749 33.973 1.00 86.69 83 SER A C 1
ATOM 655 O O . SER A 1 83 ? -25.050 -1.802 34.969 1.00 86.69 83 SER A O 1
ATOM 657 N N . CYS A 1 84 ? -24.133 -0.608 33.305 1.00 80.06 84 CYS A N 1
ATOM 658 C CA . CYS A 1 84 ? -24.764 0.664 33.656 1.00 80.06 84 CYS A CA 1
ATOM 659 C C . CYS A 1 84 ? -26.289 0.573 33.551 1.00 80.06 84 CYS A C 1
ATOM 661 O O . CYS A 1 84 ? -27.000 0.936 34.489 1.00 80.06 84 CYS A O 1
ATOM 663 N N . LYS A 1 85 ? -26.806 0.019 32.448 1.00 86.06 85 LYS A N 1
ATOM 664 C CA . LYS A 1 85 ? -28.247 -0.148 32.235 1.00 86.06 85 LYS A CA 1
ATOM 665 C C . LYS A 1 85 ? -28.864 -1.080 33.277 1.00 86.06 85 LYS A C 1
ATOM 667 O O . LYS A 1 85 ? -29.939 -0.781 33.783 1.00 86.06 85 LYS A O 1
ATOM 672 N N . ARG A 1 86 ? -28.178 -2.163 33.656 1.00 82.38 86 ARG A N 1
ATOM 673 C CA . ARG A 1 86 ? -28.608 -3.093 34.714 1.00 82.38 86 ARG A CA 1
ATOM 674 C C . ARG A 1 86 ? -28.631 -2.427 36.090 1.00 82.38 86 ARG A C 1
ATOM 676 O O . ARG A 1 86 ? -29.573 -2.658 36.843 1.00 82.38 86 ARG A O 1
ATOM 683 N N . SER A 1 87 ? -27.642 -1.587 36.398 1.00 76.19 87 SER A N 1
ATOM 684 C CA . SER A 1 87 ? -27.597 -0.804 37.640 1.00 76.19 87 SER A CA 1
ATOM 685 C C . SER A 1 87 ? -28.771 0.179 37.728 1.00 76.19 87 SER A C 1
ATOM 687 O O . SER A 1 87 ? -29.534 0.156 38.693 1.00 76.19 87 SER A O 1
ATOM 689 N N . ILE A 1 88 ? -29.010 0.951 36.663 1.00 79.19 88 ILE A N 1
ATOM 690 C CA . ILE A 1 88 ? -30.139 1.890 36.579 1.00 79.19 88 ILE A CA 1
ATOM 691 C C . ILE A 1 88 ? -31.479 1.144 36.643 1.00 79.19 88 ILE A C 1
ATOM 693 O O . ILE A 1 88 ? -32.381 1.566 37.366 1.00 79.19 88 ILE A O 1
ATOM 697 N N . TYR A 1 89 ? -31.607 0.011 35.944 1.00 78.00 89 TYR A N 1
ATOM 698 C CA . TYR A 1 89 ? -32.816 -0.816 35.960 1.00 78.00 89 TYR A CA 1
ATOM 699 C C . TYR A 1 89 ? -33.118 -1.360 37.362 1.00 78.00 89 TYR A C 1
ATOM 701 O O . TYR A 1 89 ? -34.271 -1.358 37.789 1.00 78.00 89 TYR A O 1
ATOM 709 N N . LYS A 1 90 ? -32.087 -1.766 38.116 1.00 78.31 90 LYS A N 1
ATOM 710 C CA . LYS A 1 90 ? -32.234 -2.215 39.506 1.00 78.31 90 LYS A CA 1
ATOM 711 C C . LYS A 1 90 ? -32.728 -1.080 40.405 1.00 78.31 90 LYS A C 1
ATOM 713 O O . LYS A 1 90 ? -33.690 -1.285 41.140 1.00 78.31 90 LYS A O 1
ATOM 718 N N . THR A 1 91 ? -32.132 0.109 40.310 1.00 72.75 91 THR A N 1
ATOM 719 C CA . THR A 1 91 ? -32.540 1.279 41.108 1.00 72.75 91 THR A CA 1
ATOM 720 C C . THR A 1 91 ? -33.957 1.738 40.767 1.00 72.75 91 THR A C 1
ATOM 722 O O . THR A 1 91 ? -34.746 1.992 41.671 1.00 72.75 91 THR A O 1
ATOM 725 N N . GLN A 1 92 ? -34.324 1.773 39.482 1.00 78.00 92 GLN A N 1
ATOM 726 C CA . GLN A 1 92 ? -35.687 2.079 39.027 1.00 78.00 92 GLN A CA 1
ATOM 727 C C . GLN A 1 92 ? -36.707 1.059 39.552 1.00 78.00 92 GLN A C 1
ATOM 729 O O . GLN A 1 92 ? -37.777 1.445 40.022 1.00 78.00 92 GLN A O 1
ATOM 734 N N . ASN A 1 93 ? -36.379 -0.236 39.517 1.00 80.00 93 ASN A N 1
ATOM 735 C CA . ASN A 1 93 ? -37.265 -1.288 40.008 1.00 80.00 93 ASN A CA 1
ATOM 736 C C . ASN A 1 93 ? -37.427 -1.236 41.535 1.00 80.00 93 ASN A C 1
ATOM 738 O O . ASN A 1 93 ? -38.547 -1.326 42.025 1.00 80.00 93 ASN A O 1
ATOM 742 N N . ILE A 1 94 ? -36.340 -1.013 42.283 1.00 83.12 94 ILE A N 1
ATOM 743 C CA . ILE A 1 94 ? -36.394 -0.814 43.741 1.00 83.12 94 ILE A CA 1
ATOM 744 C C . ILE A 1 94 ? -37.207 0.438 44.079 1.00 83.12 94 ILE A C 1
ATOM 746 O O . ILE A 1 94 ? -38.092 0.368 44.921 1.00 83.12 94 ILE A O 1
ATOM 750 N N . TYR A 1 95 ? -36.982 1.561 43.392 1.00 84.06 95 TYR A N 1
ATOM 751 C CA . TYR A 1 95 ? -37.770 2.781 43.583 1.00 84.06 95 TYR A CA 1
ATOM 752 C C . TYR A 1 95 ? -39.263 2.545 43.310 1.00 84.06 95 TYR A C 1
ATOM 754 O O . TYR A 1 95 ? -40.116 2.997 44.072 1.00 84.06 95 TYR A O 1
ATOM 762 N N . LYS A 1 96 ? -39.595 1.792 42.255 1.00 84.38 96 LYS A N 1
ATOM 763 C CA . LYS A 1 96 ? -40.978 1.437 41.917 1.00 84.38 96 LYS A CA 1
ATOM 764 C C . LYS A 1 96 ? -41.609 0.515 42.964 1.00 84.38 96 LYS A C 1
ATOM 766 O O . LYS A 1 96 ? -42.756 0.747 43.331 1.00 84.38 96 LYS A O 1
ATOM 771 N N . ILE A 1 97 ? -40.871 -0.478 43.466 1.00 84.56 97 ILE A N 1
ATOM 772 C CA . ILE A 1 97 ? -41.314 -1.362 44.554 1.00 84.56 97 ILE A CA 1
ATOM 773 C C . ILE A 1 97 ? -41.520 -0.553 45.838 1.00 84.56 97 ILE A C 1
ATOM 775 O O . ILE A 1 97 ? -42.606 -0.608 46.397 1.00 84.56 97 ILE A O 1
ATOM 779 N N . ASN A 1 98 ? -40.554 0.270 46.253 1.00 82.06 98 ASN A N 1
ATOM 780 C CA . ASN A 1 98 ? -40.667 1.125 47.440 1.00 82.06 98 ASN A CA 1
ATOM 781 C C . ASN A 1 98 ? -41.861 2.084 47.336 1.00 82.06 98 ASN A C 1
ATOM 783 O O . ASN A 1 98 ? -42.599 2.265 48.298 1.00 82.06 98 ASN A O 1
ATOM 787 N N . LYS A 1 99 ? -42.114 2.649 46.149 1.00 85.81 99 LYS A N 1
ATOM 788 C CA . LYS A 1 99 ? -43.291 3.490 45.895 1.00 85.81 99 LYS A CA 1
ATOM 789 C C . LYS A 1 99 ? -44.610 2.725 46.044 1.00 85.81 99 LYS A C 1
ATOM 791 O O . LYS A 1 99 ? -45.598 3.310 46.476 1.00 85.81 99 LYS A O 1
ATOM 796 N N . ILE A 1 100 ? -44.645 1.449 45.663 1.00 84.75 100 ILE A N 1
ATOM 797 C CA . ILE A 1 100 ? -45.812 0.581 45.859 1.00 84.75 100 ILE A CA 1
ATOM 798 C C . ILE A 1 100 ? -45.961 0.244 47.347 1.00 84.75 100 ILE A C 1
ATOM 800 O O . ILE A 1 100 ? -47.049 0.415 47.880 1.00 84.75 100 ILE A O 1
ATOM 804 N N . MET A 1 101 ? -44.882 -0.145 48.030 1.00 80.00 101 MET A N 1
ATOM 805 C CA . MET A 1 101 ? -44.896 -0.470 49.462 1.00 80.00 101 MET A CA 1
ATOM 806 C C . MET A 1 101 ? -45.378 0.712 50.310 1.00 80.00 101 MET A C 1
ATOM 808 O O . MET A 1 101 ? -46.321 0.546 51.072 1.00 80.00 101 MET A O 1
ATOM 812 N N . ASN A 1 102 ? -44.862 1.924 50.076 1.00 76.62 102 ASN A N 1
ATOM 813 C CA . ASN A 1 102 ? -45.322 3.135 50.771 1.00 76.62 102 ASN A CA 1
ATOM 814 C C . ASN A 1 102 ? -46.770 3.519 50.425 1.00 76.62 102 ASN A C 1
ATOM 816 O O . ASN A 1 102 ? -47.415 4.239 51.179 1.00 76.62 102 ASN A O 1
ATOM 820 N N . LYS A 1 103 ? -47.295 3.086 49.269 1.00 80.69 103 LYS A N 1
ATOM 821 C CA . LYS A 1 103 ? -48.700 3.318 48.897 1.00 80.69 103 LYS A CA 1
ATOM 822 C C . LYS A 1 103 ? -49.653 2.371 49.634 1.00 80.69 103 LYS A C 1
ATOM 824 O O . LYS A 1 103 ? -50.818 2.716 49.809 1.00 80.69 103 LYS A O 1
ATOM 829 N N . TYR A 1 104 ? -49.174 1.191 50.019 1.00 69.00 104 TYR A N 1
ATOM 830 C CA . TYR A 1 104 ? -49.954 0.169 50.717 1.00 69.00 104 TYR A CA 1
ATOM 831 C C . TYR A 1 104 ? -49.610 0.056 52.204 1.00 69.00 104 TYR A C 1
ATOM 833 O O . TYR A 1 104 ? -50.180 -0.799 52.874 1.00 69.00 104 TYR A O 1
ATOM 841 N N . GLU A 1 105 ? -48.718 0.903 52.722 1.00 63.06 105 GLU A N 1
ATOM 842 C CA . GLU A 1 105 ? -48.443 1.011 54.151 1.00 63.06 105 GLU A CA 1
ATOM 843 C C . GLU A 1 105 ? -49.715 1.532 54.845 1.00 63.06 105 GLU A C 1
ATOM 845 O O . GLU A 1 105 ? -50.105 2.686 54.630 1.00 63.06 105 GLU A O 1
ATOM 850 N N . PRO A 1 106 ? -50.434 0.691 55.616 1.00 53.62 106 PRO A N 1
ATOM 851 C CA . PRO A 1 106 ? -51.553 1.175 56.396 1.00 53.62 106 PRO A CA 1
ATOM 852 C C . PRO A 1 106 ? -50.970 2.104 57.451 1.00 53.62 106 PRO A C 1
ATOM 854 O O . PRO A 1 106 ? -49.982 1.767 58.100 1.00 53.62 106 PRO A O 1
ATOM 857 N N . THR A 1 107 ? -51.579 3.273 57.624 1.00 54.28 107 THR A N 1
ATOM 858 C CA . THR A 1 107 ? -51.290 4.186 58.726 1.00 54.28 107 THR A CA 1
ATOM 859 C C . THR A 1 107 ? -51.484 3.451 60.052 1.00 54.28 107 THR A C 1
ATOM 861 O O . THR A 1 107 ? -52.571 3.474 60.630 1.00 54.28 107 THR A O 1
ATOM 864 N N . ALA A 1 108 ? -50.435 2.794 60.542 1.00 50.66 108 ALA A N 1
ATOM 865 C CA . ALA A 1 108 ? -50.310 2.371 61.921 1.00 50.66 108 ALA A CA 1
ATOM 866 C C . ALA A 1 108 ? -50.052 3.639 62.741 1.00 50.66 108 ALA A C 1
ATOM 868 O O . ALA A 1 108 ? -48.933 3.958 63.130 1.00 50.66 108 ALA A O 1
ATOM 869 N N . LYS A 1 109 ? -51.119 4.419 62.931 1.00 56.03 109 LYS A N 1
ATOM 870 C CA . LYS A 1 109 ? -51.237 5.320 64.069 1.00 56.03 109 LYS A CA 1
ATOM 871 C C . LYS A 1 109 ? -51.227 4.423 65.305 1.00 56.03 109 LYS A C 1
ATOM 873 O O . LYS A 1 109 ? -52.111 3.581 65.439 1.00 56.03 109 LYS A O 1
ATOM 878 N N . PHE A 1 110 ? -50.279 4.629 66.206 1.00 36.75 110 PHE A N 1
ATOM 879 C CA . PHE A 1 110 ? -50.603 4.503 67.616 1.00 36.75 110 PHE A CA 1
ATOM 880 C C . PHE A 1 110 ? -50.282 5.840 68.266 1.00 36.75 110 PHE A C 1
ATOM 882 O O . PHE A 1 110 ? -49.163 6.343 68.181 1.00 36.75 110 PHE A O 1
ATOM 889 N N . GLU A 1 111 ? -51.347 6.453 68.770 1.00 48.66 111 GLU A N 1
ATOM 890 C CA . GLU A 1 111 ? -51.322 7.584 69.678 1.00 48.66 111 GLU A CA 1
ATOM 891 C C . GLU A 1 111 ? -50.520 7.196 70.919 1.00 48.66 111 GLU A C 1
ATOM 893 O O . GLU A 1 111 ? -50.790 6.164 71.526 1.00 48.66 111 GLU A O 1
ATOM 898 N N . GLU A 1 112 ? -49.590 8.046 71.340 1.00 40.06 112 GLU A N 1
ATOM 899 C CA . GLU A 1 112 ? -49.329 8.197 72.766 1.00 40.06 112 GLU A CA 1
ATOM 900 C C . GLU A 1 112 ? -49.292 9.697 73.051 1.00 40.06 112 GLU A C 1
ATOM 902 O O . GLU A 1 112 ? -48.350 10.420 72.730 1.00 40.06 112 GLU A O 1
ATOM 907 N N . SER A 1 113 ? -50.458 10.155 73.495 1.00 39.91 113 SER A N 1
ATOM 908 C CA . SER A 1 113 ? -50.780 11.484 73.986 1.00 39.91 113 SER A CA 1
ATOM 909 C C . SER A 1 113 ? -50.028 11.805 75.276 1.00 39.91 113 SER A C 1
ATOM 911 O O . SER A 1 113 ? -49.851 10.941 76.130 1.00 39.91 113 SER A O 1
ATOM 913 N N . ASP A 1 114 ? -49.681 13.081 75.417 1.00 51.31 114 ASP A N 1
ATOM 914 C CA . ASP A 1 114 ? -49.175 13.747 76.617 1.00 51.31 114 ASP A CA 1
ATOM 915 C C . ASP A 1 114 ? -49.868 13.328 77.932 1.00 51.31 114 ASP A C 1
ATOM 917 O O . ASP A 1 114 ? -51.096 13.337 78.006 1.00 51.31 114 ASP A O 1
ATOM 921 N N . SER A 1 115 ? -49.099 13.133 79.014 1.00 41.69 115 SER A N 1
ATOM 922 C CA . SER A 1 115 ? -49.488 13.580 80.368 1.00 41.69 115 SER A CA 1
ATOM 923 C C . SER A 1 115 ? -48.318 13.555 81.364 1.00 41.69 115 SER A C 1
ATOM 925 O O . SER A 1 115 ? -47.900 12.505 81.837 1.00 41.69 115 SER A O 1
ATOM 927 N N . PHE A 1 116 ? -47.800 14.751 81.643 1.00 42.94 116 PHE A N 1
ATOM 928 C CA . PHE A 1 116 ? -47.683 15.385 82.964 1.00 42.94 116 PHE A CA 1
ATOM 929 C C . PHE A 1 116 ? -47.458 14.533 84.242 1.00 42.94 116 PHE A C 1
ATOM 931 O O . PHE A 1 116 ? -48.310 13.737 84.631 1.00 42.94 116 PHE A O 1
ATOM 938 N N . SER A 1 117 ? -46.418 14.978 84.971 1.00 37.72 117 SER A N 1
ATOM 939 C CA . SER A 1 117 ? -46.105 14.886 86.415 1.00 37.72 117 SER A CA 1
ATOM 940 C C . SER A 1 117 ? -45.209 13.768 86.933 1.00 37.72 117 SER A C 1
ATOM 942 O O . SER A 1 117 ? -45.381 12.592 86.564 1.00 37.72 117 SER A O 1
#

Radius of gyration: 43.38 Å; chains: 1; bounding box: 85×24×122 Å

Sequence (117 aa):
PCISNRTFLCSDETCINKRFVCDGKRSCLFSEDEENCHQFLSATTKKITAWTHQKKTEFVHLVIITILGFVLSLIIISAITVSCKRSIYKTQNIYKINKIMNKYEPTAKFEESDSFS

Organism: NCBI:txid104777

Secondary structure (DSSP, 8-state):
---TTTEEE-TTS-EEEGGGSSSSS--STTSGGGSSHHHHHHHHHHHHHHHHHTTHHHHHHHHHHHHHHHHHHHHHHHHHHHHHHHHHHHHHHHHHHHHHHHHH-------------

Foldseek 3Di:
DDPVVFWDQAPVRDTDGLCQQCPPDQPHPVSVSNPPCVVVCVVVVVVVVVVVPPCPVVVVVVVVVVVVVVVVVVVVVVVVVVVVVVVVVVVVVVVVVVVVVVVPPPPPDDDDDDDDD

InterPro domains:
  IPR002172 Low-density lipoprotein (LDL) receptor class A repeat [PF00057] (5-37)
  IPR002172 Low-density lipoprotein (LDL) receptor class A repeat [PS50068] (1-38)
  IPR002172 Low-density lipoprotein (LDL) receptor class A repeat [SM00192] (1-39)
  IPR002172 Low-density lipoprotein (LDL) receptor class A repeat [cd00112] (8-37)
  IPR036055 LDL receptor-like superfamily [SSF57424] (6-40)